Protein AF-A0A7X4E025-F1 (afdb_monomer_lite)

Structure (mmCIF, N/CA/C/O backbone):
data_AF-A0A7X4E025-F1
#
_entry.id   AF-A0A7X4E025-F1
#
loop_
_atom_site.group_PDB
_atom_site.id
_atom_site.type_symbol
_atom_site.label_atom_id
_atom_site.label_alt_id
_atom_site.label_comp_id
_atom_site.label_asym_id
_atom_site.label_entity_id
_atom_site.label_seq_id
_atom_site.pdbx_PDB_ins_code
_atom_site.Cartn_x
_atom_site.Cartn_y
_atom_site.Cartn_z
_atom_site.occupancy
_atom_site.B_iso_or_equiv
_atom_site.auth_seq_id
_atom_site.auth_comp_id
_atom_site.auth_asym_id
_atom_site.auth_atom_id
_atom_site.pdbx_PDB_model_num
ATOM 1 N N . MET A 1 1 ? -17.975 -1.763 2.519 1.00 90.06 1 MET A N 1
ATOM 2 C CA . MET A 1 1 ? -16.558 -2.181 2.513 1.00 90.06 1 MET A CA 1
ATOM 3 C C . MET A 1 1 ? -15.773 -1.124 1.752 1.00 90.06 1 MET A C 1
ATOM 5 O O . MET A 1 1 ? -16.122 -0.891 0.600 1.00 90.06 1 MET A O 1
ATOM 9 N N . PRO A 1 2 ? -14.820 -0.434 2.394 1.00 97.25 2 PRO A N 1
ATOM 10 C CA . PRO A 1 2 ? -14.038 0.631 1.774 1.00 97.25 2 PRO A CA 1
ATOM 11 C C . PRO A 1 2 ? -13.070 0.104 0.711 1.00 97.25 2 PRO A C 1
ATOM 13 O O . PRO A 1 2 ? -12.599 -1.034 0.791 1.00 97.25 2 PRO A O 1
ATOM 16 N N . VAL A 1 3 ? -12.771 0.962 -0.262 1.00 98.06 3 VAL A N 1
ATOM 17 C CA . VAL A 1 3 ? -11.795 0.712 -1.324 1.00 98.06 3 VAL A CA 1
ATOM 18 C C . VAL A 1 3 ? -10.872 1.921 -1.410 1.00 98.06 3 VAL A C 1
ATOM 20 O O . VAL A 1 3 ? -11.350 3.039 -1.584 1.00 98.06 3 VAL A O 1
ATOM 23 N N . GLU A 1 4 ? -9.569 1.691 -1.305 1.00 98.56 4 GLU A N 1
ATOM 24 C CA . GLU A 1 4 ? -8.534 2.689 -1.583 1.00 98.56 4 GLU A CA 1
ATOM 25 C C . GLU A 1 4 ? -7.869 2.325 -2.911 1.00 98.56 4 GLU A C 1
ATOM 27 O O . GLU A 1 4 ? -7.478 1.172 -3.111 1.00 98.56 4 GLU A O 1
ATOM 32 N N . ILE A 1 5 ? -7.769 3.289 -3.830 1.00 98.56 5 ILE A N 1
ATOM 33 C CA . ILE A 1 5 ? -7.308 3.048 -5.203 1.00 98.56 5 ILE A CA 1
ATOM 34 C C . ILE A 1 5 ? -6.093 3.917 -5.507 1.00 98.56 5 ILE A C 1
ATOM 36 O O . ILE A 1 5 ? -6.169 5.140 -5.390 1.00 98.56 5 ILE A O 1
ATOM 40 N N . LYS A 1 6 ? -5.000 3.312 -5.983 1.00 98.44 6 LYS A N 1
ATOM 41 C CA . LYS A 1 6 ? -3.802 4.026 -6.456 1.00 98.44 6 LYS A CA 1
ATOM 42 C C . LYS A 1 6 ? -3.448 3.675 -7.899 1.00 98.44 6 LYS A C 1
ATOM 44 O O . LYS A 1 6 ? -3.804 2.621 -8.414 1.00 98.44 6 LYS A O 1
ATOM 49 N N . ARG A 1 7 ? -2.702 4.570 -8.551 1.00 97.25 7 ARG A N 1
ATOM 50 C CA . ARG A 1 7 ? -1.911 4.232 -9.748 1.00 97.25 7 ARG A CA 1
ATOM 51 C C . ARG A 1 7 ? -0.581 3.622 -9.307 1.00 97.25 7 ARG A C 1
ATOM 53 O O . ARG A 1 7 ? -0.079 3.980 -8.245 1.00 97.25 7 ARG A O 1
ATOM 60 N N . ASP A 1 8 ? 0.015 2.771 -10.130 1.00 96.88 8 ASP A N 1
ATOM 61 C CA . ASP A 1 8 ? 1.311 2.135 -9.854 1.00 96.88 8 ASP A CA 1
ATOM 62 C C . ASP A 1 8 ? 2.480 3.126 -9.689 1.00 96.88 8 ASP A C 1
ATOM 64 O O . ASP A 1 8 ? 3.470 2.804 -9.042 1.00 96.88 8 ASP A O 1
ATOM 68 N N . GLU A 1 9 ? 2.376 4.345 -10.222 1.00 95.75 9 GLU A N 1
ATOM 69 C CA . GLU A 1 9 ? 3.361 5.427 -10.031 1.00 95.75 9 GLU A CA 1
ATOM 70 C C . GLU A 1 9 ? 3.051 6.371 -8.850 1.00 95.75 9 GLU A C 1
ATOM 72 O O . GLU A 1 9 ? 3.753 7.363 -8.652 1.00 95.75 9 GLU A O 1
ATOM 77 N N . HIS A 1 10 ? 1.985 6.124 -8.079 1.00 97.44 10 HIS A N 1
ATOM 78 C CA . HIS A 1 10 ? 1.578 7.033 -7.005 1.00 97.44 10 HIS A CA 1
ATOM 79 C C . HIS A 1 10 ? 2.637 7.087 -5.884 1.00 97.44 10 HIS A C 1
ATOM 81 O O . HIS A 1 10 ? 3.125 6.033 -5.470 1.00 97.44 10 HIS A O 1
ATOM 87 N N . PRO A 1 11 ? 2.971 8.276 -5.336 1.00 96.19 11 PRO A N 1
ATOM 88 C CA . PRO A 1 11 ? 3.996 8.407 -4.296 1.00 96.19 11 PRO A CA 1
ATOM 89 C C . PRO A 1 11 ? 3.717 7.527 -3.071 1.00 96.19 11 PRO A C 1
ATOM 91 O O . PRO A 1 11 ? 4.609 6.813 -2.620 1.00 96.19 11 PRO A O 1
ATOM 94 N N . ASP A 1 12 ? 2.461 7.499 -2.621 1.00 97.81 12 ASP A N 1
ATOM 95 C CA . ASP A 1 12 ? 2.024 6.741 -1.439 1.00 97.81 12 ASP A CA 1
ATOM 96 C C . ASP A 1 12 ? 1.742 5.248 -1.701 1.00 97.81 12 ASP A C 1
ATOM 98 O O . ASP A 1 12 ? 1.102 4.602 -0.875 1.00 97.81 12 ASP A O 1
ATOM 102 N N . LEU A 1 13 ? 2.154 4.678 -2.845 1.00 97.81 13 LEU A N 1
ATOM 103 C CA . LEU A 1 13 ? 1.808 3.298 -3.234 1.00 97.81 13 LEU A CA 1
ATOM 104 C C . LEU A 1 13 ? 2.057 2.270 -2.116 1.00 97.81 13 LEU A C 1
ATOM 106 O O . LEU A 1 13 ? 1.275 1.335 -1.951 1.00 97.81 13 LEU A O 1
ATOM 110 N N . TRP A 1 14 ? 3.142 2.442 -1.366 1.00 97.62 14 TRP A N 1
ATOM 111 C CA . TRP A 1 14 ? 3.582 1.488 -0.348 1.00 97.62 14 TRP A CA 1
ATOM 112 C C . TRP A 1 14 ? 3.001 1.747 1.038 1.00 97.62 14 TRP A C 1
ATOM 114 O O . TRP A 1 14 ? 2.958 0.824 1.844 1.00 97.62 14 TRP A O 1
ATOM 124 N N . THR A 1 15 ? 2.554 2.971 1.323 1.00 97.62 15 THR A N 1
ATOM 125 C CA . THR A 1 15 ? 2.088 3.350 2.667 1.00 97.62 15 THR A CA 1
ATOM 126 C C . THR A 1 15 ? 0.574 3.523 2.744 1.00 97.62 15 THR A C 1
ATOM 128 O O . THR A 1 15 ? 0.001 3.420 3.825 1.00 97.62 15 THR A O 1
ATOM 131 N N . ALA A 1 16 ? -0.112 3.696 1.608 1.00 98.12 16 ALA A N 1
ATOM 132 C CA . ALA A 1 16 ? -1.544 3.988 1.571 1.00 98.12 16 ALA A CA 1
ATOM 133 C C . ALA A 1 16 ? -2.438 2.891 2.174 1.00 98.12 16 ALA A C 1
ATOM 135 O O . ALA A 1 16 ? -3.547 3.200 2.608 1.00 98.12 16 ALA A O 1
ATOM 136 N N . ILE A 1 17 ? -1.979 1.636 2.250 1.00 98.00 17 ILE A N 1
ATOM 137 C CA . ILE A 1 17 ? -2.710 0.593 2.985 1.00 98.00 17 ILE A CA 1
ATOM 138 C C . ILE A 1 17 ? -2.858 0.996 4.458 1.00 98.00 17 ILE A C 1
ATOM 140 O O . ILE A 1 17 ? -3.966 0.955 4.985 1.00 98.00 17 ILE A O 1
ATOM 144 N N . GLU A 1 18 ? -1.777 1.421 5.109 1.00 97.50 18 GLU A N 1
ATOM 145 C CA . GLU A 1 18 ? -1.797 1.788 6.526 1.00 97.50 18 GLU A CA 1
ATOM 146 C C . GLU A 1 18 ? -2.345 3.204 6.722 1.00 97.50 18 GLU A C 1
ATOM 148 O O . GLU A 1 18 ? -3.363 3.408 7.390 1.00 97.50 18 GLU A O 1
ATOM 153 N N . ASP A 1 19 ? -1.719 4.180 6.063 1.00 97.81 19 ASP A N 1
ATOM 154 C CA . ASP A 1 19 ? -1.942 5.609 6.303 1.00 97.81 19 ASP A CA 1
ATOM 155 C C . ASP A 1 19 ? -3.323 6.087 5.829 1.00 97.81 19 ASP A C 1
ATOM 157 O O . ASP A 1 19 ? -3.802 7.153 6.230 1.00 97.81 19 ASP A O 1
ATOM 161 N N . GLN A 1 20 ? -3.957 5.338 4.920 1.00 98.06 20 GLN A N 1
ATOM 162 C CA . GLN A 1 20 ? -5.202 5.741 4.267 1.00 98.06 20 GLN A CA 1
ATOM 163 C C . GLN A 1 20 ? -6.284 4.677 4.449 1.00 98.06 20 GLN A C 1
ATOM 165 O O . GLN A 1 20 ? -7.249 4.933 5.168 1.00 98.06 20 GLN A O 1
ATOM 170 N N . LEU A 1 21 ? -6.128 3.477 3.879 1.00 98.12 21 LEU A N 1
ATOM 171 C CA . LEU A 1 21 ? -7.174 2.452 3.929 1.00 98.12 21 LEU A CA 1
ATOM 172 C C . LEU A 1 21 ? -7.500 2.031 5.367 1.00 98.12 21 LEU A C 1
ATOM 174 O O . LEU A 1 21 ? -8.658 2.116 5.778 1.00 98.12 21 LEU A O 1
ATOM 178 N N . VAL A 1 22 ? -6.499 1.597 6.135 1.00 96.94 22 VAL A N 1
ATOM 179 C CA . VAL A 1 22 ? -6.692 1.113 7.507 1.00 96.94 22 VAL A CA 1
ATOM 180 C C . VAL A 1 22 ? -7.063 2.266 8.433 1.00 96.94 22 VAL A C 1
ATOM 182 O O . VAL A 1 22 ? -8.131 2.236 9.049 1.00 96.94 22 VAL A O 1
ATOM 185 N N . THR A 1 23 ? -6.221 3.301 8.476 1.00 96.81 23 THR A N 1
ATOM 186 C CA . THR A 1 23 ? -6.350 4.395 9.447 1.00 96.81 23 THR A CA 1
ATOM 187 C C . THR A 1 23 ? -7.603 5.245 9.238 1.00 96.81 23 THR A C 1
ATOM 189 O O . THR A 1 23 ? -8.202 5.683 10.217 1.00 96.81 23 THR A O 1
ATOM 192 N N . LYS A 1 24 ? -8.027 5.494 7.990 1.00 96.56 24 LYS A N 1
ATOM 193 C CA . LYS A 1 24 ? -9.137 6.425 7.710 1.00 96.56 24 LYS A CA 1
ATOM 194 C C . LYS A 1 24 ? -10.474 5.739 7.463 1.00 96.56 24 LYS A C 1
ATOM 196 O O . LYS A 1 24 ? -11.504 6.361 7.709 1.00 96.56 24 LYS A O 1
ATOM 201 N N . TYR A 1 25 ? -10.477 4.497 6.971 1.00 94.31 25 TYR A N 1
ATOM 202 C CA . TYR A 1 25 ?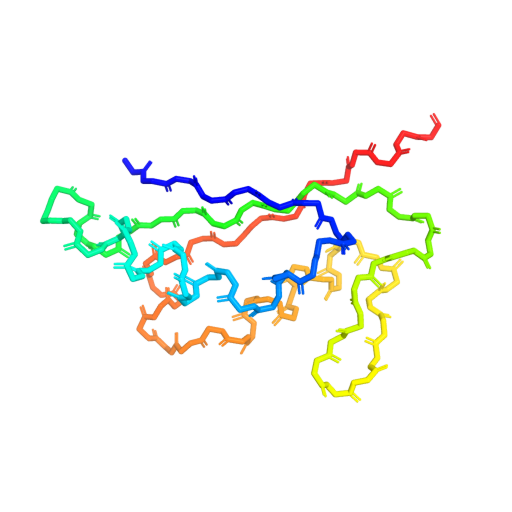 -11.709 3.860 6.495 1.00 94.31 25 TYR A CA 1
ATOM 203 C C . TYR A 1 25 ? -12.003 2.499 7.130 1.00 94.31 25 TYR A C 1
ATOM 205 O O . TYR A 1 25 ? -13.148 2.235 7.490 1.00 94.31 25 TYR A O 1
ATOM 213 N N . ALA A 1 26 ? -11.011 1.620 7.289 1.00 94.12 26 ALA A N 1
ATOM 214 C CA . ALA A 1 26 ? -11.247 0.281 7.836 1.00 94.12 26 ALA A CA 1
ATOM 215 C C . ALA A 1 26 ? -11.530 0.296 9.350 1.00 94.12 26 ALA A C 1
ATOM 217 O O . ALA A 1 26 ? -12.147 -0.641 9.861 1.00 94.12 26 ALA A O 1
ATOM 218 N N . ILE A 1 27 ? -11.111 1.357 10.051 1.00 93.44 27 ILE A N 1
ATOM 219 C CA . ILE A 1 27 ? -11.400 1.584 11.475 1.00 93.44 27 ILE A CA 1
ATOM 220 C C . ILE A 1 27 ? -12.892 1.815 11.764 1.00 93.44 27 ILE A C 1
ATOM 222 O O . ILE A 1 27 ? -13.328 1.636 12.901 1.00 93.44 27 ILE A O 1
ATOM 226 N N . ASP A 1 28 ? -13.687 2.177 10.751 1.00 94.00 28 ASP A N 1
ATOM 227 C CA . ASP A 1 28 ? -15.127 2.347 10.912 1.00 94.00 28 ASP A CA 1
ATOM 228 C C . ASP A 1 28 ? -15.771 1.034 11.423 1.00 94.00 28 ASP A C 1
ATOM 230 O O . ASP A 1 28 ? -15.552 -0.037 10.835 1.00 94.00 28 ASP A O 1
ATOM 234 N N . PRO A 1 29 ? -16.587 1.070 12.496 1.00 94.31 29 PRO A N 1
ATOM 235 C CA . PRO A 1 29 ? -17.234 -0.123 13.040 1.00 94.31 29 PRO A CA 1
ATOM 236 C C . PRO A 1 29 ? -18.049 -0.927 12.015 1.00 94.31 29 PRO A C 1
ATOM 238 O O . PRO A 1 29 ? -18.118 -2.156 12.112 1.00 94.31 29 PRO A O 1
ATOM 241 N N . ALA A 1 30 ? -18.643 -0.272 11.014 1.00 95.81 30 ALA A N 1
ATOM 242 C CA . ALA A 1 30 ? -19.377 -0.927 9.935 1.00 95.81 30 ALA A CA 1
ATOM 243 C C . ALA A 1 30 ? -18.448 -1.648 8.945 1.00 95.81 30 ALA A C 1
ATOM 245 O O . ALA A 1 30 ? -18.845 -2.653 8.351 1.00 95.81 30 ALA A O 1
ATOM 246 N N . ALA A 1 31 ? -17.206 -1.183 8.782 1.00 96.00 31 ALA A N 1
ATOM 247 C CA . ALA A 1 31 ? -16.191 -1.851 7.970 1.00 96.00 31 ALA A CA 1
ATOM 248 C C . ALA A 1 31 ? -15.579 -3.068 8.682 1.00 96.00 31 ALA A C 1
ATOM 250 O O . ALA A 1 31 ? -15.120 -3.995 8.013 1.00 96.00 31 ALA A O 1
ATOM 251 N N . ARG A 1 32 ? -15.595 -3.107 10.025 1.00 95.19 32 ARG A N 1
ATOM 252 C CA . ARG A 1 32 ? -15.044 -4.209 10.845 1.00 95.19 32 ARG A CA 1
ATOM 253 C C . ARG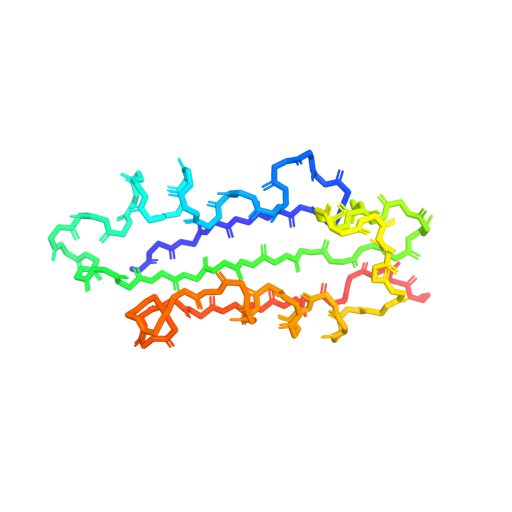 A 1 32 ? -13.591 -4.559 10.475 1.00 95.19 32 ARG A C 1
ATOM 255 O O . ARG A 1 32 ? -13.218 -5.737 10.457 1.0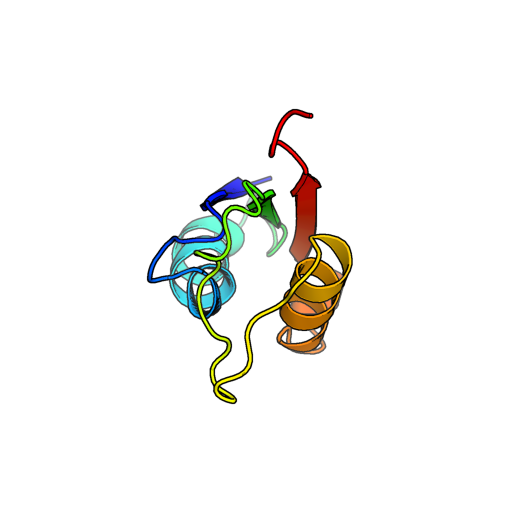0 95.19 32 ARG A O 1
ATOM 262 N N . GLY A 1 33 ? -12.790 -3.554 10.121 1.00 95.25 33 GLY A N 1
ATOM 263 C CA . GLY A 1 33 ? -11.405 -3.721 9.676 1.00 95.25 33 GLY A CA 1
ATOM 264 C C . GLY A 1 33 ? -11.232 -4.220 8.238 1.00 95.25 33 GLY A C 1
ATOM 265 O O . GLY A 1 33 ? -10.096 -4.369 7.802 1.00 95.25 33 GLY A O 1
ATOM 266 N N . HIS A 1 34 ? -12.309 -4.500 7.496 1.00 98.25 34 HIS A N 1
ATOM 267 C CA . HIS A 1 34 ? -12.218 -4.976 6.115 1.00 98.25 34 HIS A CA 1
ATOM 268 C C . HIS A 1 34 ? -12.014 -3.832 5.122 1.00 98.25 34 HIS A C 1
ATOM 270 O O . HIS A 1 34 ? -12.595 -2.759 5.273 1.00 98.25 34 HIS A O 1
ATOM 276 N N . GLY A 1 35 ? -11.264 -4.098 4.055 1.00 98.19 35 GLY A N 1
ATOM 277 C CA . GLY A 1 35 ? -11.040 -3.142 2.975 1.00 98.19 35 GLY A CA 1
ATOM 278 C C . GLY A 1 35 ? -10.378 -3.774 1.755 1.00 98.19 35 GLY A C 1
ATOM 279 O O . GLY A 1 35 ? -9.829 -4.875 1.833 1.00 98.19 35 GLY A O 1
ATOM 280 N N . ILE A 1 36 ? -10.438 -3.069 0.627 1.00 98.56 36 ILE A N 1
ATOM 281 C CA . ILE A 1 36 ? -9.731 -3.440 -0.601 1.00 98.56 36 ILE A CA 1
ATOM 282 C C . ILE A 1 36 ? -8.704 -2.359 -0.921 1.00 98.56 36 ILE A C 1
ATOM 284 O O . ILE A 1 36 ? -9.050 -1.183 -1.018 1.00 98.56 36 ILE A O 1
ATOM 288 N N . TYR A 1 37 ? -7.457 -2.770 -1.121 1.00 98.75 37 TYR A N 1
ATOM 289 C CA . TYR A 1 37 ? -6.437 -1.941 -1.741 1.00 98.75 37 TYR A CA 1
ATOM 290 C C . TYR A 1 37 ? -6.299 -2.333 -3.208 1.00 98.75 37 TYR A C 1
ATOM 292 O O . TYR A 1 37 ? -5.882 -3.449 -3.524 1.00 98.75 37 TYR A O 1
ATOM 300 N N . LEU A 1 38 ? -6.692 -1.427 -4.097 1.00 98.75 38 LEU A N 1
ATOM 301 C CA . LEU A 1 38 ? -6.670 -1.630 -5.539 1.00 98.75 38 LEU A CA 1
ATOM 302 C C . LEU A 1 38 ? -5.568 -0.775 -6.159 1.00 98.75 38 LEU A C 1
ATOM 304 O O . LEU A 1 38 ? -5.527 0.440 -5.968 1.00 98.75 38 LEU A O 1
ATOM 308 N N . VAL A 1 39 ? -4.713 -1.387 -6.968 1.00 98.56 39 VAL A N 1
ATOM 309 C CA . VAL A 1 39 ? -3.748 -0.651 -7.785 1.00 98.56 39 VAL A CA 1
ATOM 310 C C . VAL A 1 39 ? -4.077 -0.834 -9.257 1.00 98.56 39 VAL A C 1
ATOM 312 O O . VAL A 1 39 ? -4.223 -1.952 -9.742 1.00 98.56 39 VAL A O 1
ATOM 315 N N . LEU A 1 40 ? -4.163 0.281 -9.973 1.00 97.94 40 LEU A N 1
ATOM 316 C CA . LEU A 1 40 ? -4.229 0.310 -11.427 1.00 97.94 40 LEU A CA 1
ATOM 317 C C . LEU A 1 40 ? -2.804 0.361 -11.977 1.00 97.94 40 LEU A C 1
ATOM 319 O O . LEU A 1 40 ? -2.086 1.345 -11.774 1.00 97.94 40 LEU A O 1
ATOM 323 N N . TRP A 1 41 ? -2.398 -0.710 -12.650 1.00 97.62 41 TRP A N 1
ATOM 324 C CA . TRP A 1 41 ? -1.068 -0.859 -13.220 1.00 97.62 41 TRP A CA 1
ATOM 325 C C . TRP A 1 41 ? -1.016 -0.344 -14.655 1.00 97.62 41 TRP A C 1
ATOM 327 O O . TRP A 1 41 ? -1.693 -0.875 -15.534 1.00 97.62 41 TRP A O 1
ATOM 337 N N . PHE A 1 42 ? -0.175 0.663 -14.908 1.00 94.50 42 PHE A N 1
ATOM 338 C CA . PHE A 1 42 ? 0.041 1.211 -16.249 1.00 94.50 42 PHE A CA 1
ATOM 339 C C . PHE A 1 42 ? 1.342 0.723 -16.895 1.00 94.50 42 PHE A C 1
ATOM 341 O O . PHE A 1 42 ? 1.480 0.823 -18.112 1.00 94.50 42 PHE A O 1
ATOM 348 N N . GLY A 1 43 ? 2.308 0.206 -16.125 1.00 79.50 43 GLY A N 1
ATOM 349 C CA . GLY A 1 43 ? 3.425 -0.582 -16.665 1.00 79.50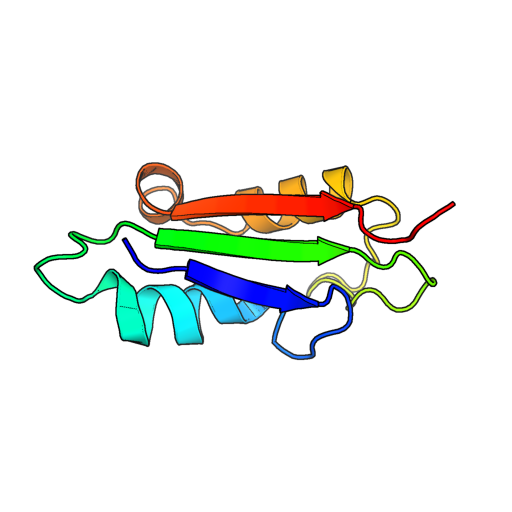 43 GLY A CA 1
ATOM 350 C C . GLY A 1 43 ? 4.443 0.177 -17.522 1.00 79.50 43 GLY A C 1
ATOM 351 O O . GLY A 1 43 ? 5.256 -0.436 -18.207 1.00 79.50 43 GLY A O 1
ATOM 352 N N . ARG A 1 44 ? 4.462 1.515 -17.482 1.00 80.81 44 ARG A N 1
ATOM 353 C CA . ARG A 1 44 ? 5.318 2.360 -18.348 1.00 80.81 44 ARG A CA 1
ATOM 354 C C . ARG A 1 44 ? 6.740 2.568 -17.813 1.00 80.81 44 ARG A C 1
ATOM 356 O O . ARG A 1 44 ? 7.337 3.619 -18.034 1.00 80.81 44 ARG A O 1
ATOM 363 N N . GLY A 1 45 ? 7.256 1.619 -17.031 1.00 78.94 45 GLY A N 1
ATOM 364 C CA . GLY A 1 45 ? 8.541 1.761 -16.335 1.00 78.94 45 GLY A CA 1
ATOM 365 C C . GLY A 1 45 ? 8.555 2.887 -15.291 1.00 78.94 45 GLY A C 1
ATOM 366 O O . GLY A 1 45 ? 9.623 3.388 -14.944 1.00 78.94 45 GLY A O 1
ATOM 367 N N . LYS A 1 46 ? 7.381 3.306 -14.804 1.00 86.56 46 LYS A N 1
ATOM 368 C CA . LYS A 1 46 ? 7.208 4.394 -13.827 1.00 86.56 46 LYS A CA 1
ATOM 369 C C . LYS A 1 46 ? 6.683 3.936 -12.472 1.00 86.56 46 LYS A C 1
ATOM 371 O O . LYS A 1 46 ? 6.570 4.763 -11.576 1.00 86.56 46 LYS A O 1
ATOM 376 N N . THR A 1 47 ? 6.425 2.640 -12.308 1.00 93.81 47 THR A N 1
ATOM 377 C CA . THR A 1 47 ? 6.000 2.062 -11.035 1.00 93.81 47 THR A CA 1
ATOM 378 C C . THR A 1 47 ? 6.914 2.526 -9.904 1.00 93.81 47 THR A C 1
ATOM 380 O O . THR A 1 47 ? 8.145 2.579 -10.060 1.00 93.81 47 THR A O 1
ATOM 383 N N . GLN A 1 48 ? 6.311 2.889 -8.777 1.00 94.81 48 GLN A N 1
ATOM 384 C CA . GLN A 1 48 ? 7.044 3.357 -7.615 1.00 94.81 48 GLN A CA 1
ATOM 385 C C . GLN A 1 48 ? 8.026 2.272 -7.151 1.00 94.81 48 GLN A C 1
ATOM 387 O O . GLN A 1 48 ? 7.691 1.086 -7.119 1.00 94.81 48 GLN A O 1
ATOM 392 N N . ARG A 1 49 ? 9.259 2.668 -6.816 1.00 93.31 49 ARG A N 1
ATOM 393 C CA . ARG A 1 49 ? 10.245 1.725 -6.262 1.00 93.31 49 ARG A CA 1
ATOM 394 C C . ARG A 1 49 ? 9.780 1.270 -4.887 1.00 93.31 49 ARG A C 1
ATOM 396 O O . ARG A 1 49 ? 9.283 2.102 -4.131 1.00 93.31 49 ARG A O 1
ATOM 403 N N . SER A 1 50 ? 9.926 -0.010 -4.568 1.00 91.06 50 SER A N 1
ATOM 404 C CA . SER A 1 50 ? 9.684 -0.505 -3.218 1.00 91.06 50 SER A CA 1
ATOM 405 C C . SER A 1 50 ? 10.670 0.099 -2.218 1.00 91.06 50 SER A C 1
ATOM 407 O O . SER A 1 50 ? 11.708 0.635 -2.617 1.00 91.06 50 SER A O 1
ATOM 409 N N . PRO A 1 51 ? 10.361 0.032 -0.911 1.00 89.69 51 PRO A N 1
ATOM 410 C CA . PRO A 1 51 ? 11.253 0.530 0.137 1.00 89.69 51 PRO A CA 1
ATOM 411 C C . PRO A 1 51 ? 12.662 -0.089 0.122 1.00 89.69 51 PRO A C 1
ATOM 413 O O . PRO A 1 51 ? 13.606 0.539 0.587 1.00 89.69 51 PRO A O 1
ATOM 416 N N . ASP A 1 52 ? 12.817 -1.289 -0.444 1.00 90.12 52 ASP A N 1
ATOM 417 C CA . ASP A 1 52 ? 14.102 -1.972 -0.668 1.00 90.12 52 ASP A CA 1
ATOM 418 C C . ASP A 1 52 ? 14.867 -1.478 -1.919 1.00 90.12 52 ASP A C 1
ATOM 420 O O . ASP A 1 52 ? 15.979 -1.924 -2.193 1.00 90.12 52 ASP A O 1
ATOM 424 N N . GLY A 1 53 ? 14.296 -0.535 -2.674 1.00 89.56 53 GLY A N 1
ATOM 425 C CA . GLY A 1 53 ? 14.899 0.095 -3.848 1.00 89.56 53 GLY A CA 1
ATOM 426 C C . GLY A 1 53 ? 14.605 -0.590 -5.184 1.00 89.56 53 GLY A C 1
ATOM 427 O O . GLY A 1 53 ? 14.921 -0.011 -6.231 1.00 89.56 53 GLY A O 1
ATOM 428 N N . GLU A 1 54 ? 13.977 -1.766 -5.188 1.00 89.56 54 GLU A N 1
ATOM 429 C CA . GLU A 1 54 ? 13.637 -2.478 -6.420 1.00 89.56 54 GLU A CA 1
ATOM 430 C C . GLU A 1 54 ? 12.357 -1.943 -7.068 1.00 89.56 54 GLU A C 1
ATOM 432 O O . GLU A 1 54 ? 11.510 -1.316 -6.438 1.00 89.56 54 GLU A O 1
ATOM 437 N N . ARG A 1 55 ? 12.202 -2.166 -8.374 1.00 90.69 55 ARG A N 1
ATOM 438 C CA . ARG A 1 55 ? 10.974 -1.811 -9.090 1.00 90.69 55 ARG A CA 1
ATOM 439 C C . ARG A 1 55 ? 10.269 -3.091 -9.527 1.00 90.69 55 ARG A C 1
ATOM 441 O O . ARG A 1 55 ? 10.865 -3.853 -10.290 1.00 90.69 55 ARG A O 1
ATOM 448 N N . PRO A 1 56 ? 9.008 -3.315 -9.117 1.00 93.44 56 PRO A N 1
ATOM 449 C CA . PRO A 1 56 ? 8.209 -4.387 -9.690 1.00 93.44 56 PRO A CA 1
ATOM 450 C C . PRO A 1 56 ? 8.142 -4.212 -11.208 1.00 93.44 56 PRO A C 1
ATOM 452 O O . PRO A 1 56 ? 7.890 -3.111 -11.694 1.00 93.44 56 PRO A O 1
ATOM 455 N N . ALA A 1 57 ? 8.409 -5.279 -11.958 1.00 91.62 57 ALA A N 1
ATOM 456 C CA . ALA A 1 57 ? 8.409 -5.247 -13.423 1.00 91.62 57 ALA A CA 1
ATOM 457 C C . ALA A 1 57 ? 7.075 -5.707 -14.034 1.00 91.62 57 ALA A C 1
ATOM 459 O O . ALA A 1 57 ? 6.858 -5.544 -15.233 1.00 91.62 57 ALA A O 1
ATOM 460 N N . LYS A 1 58 ? 6.205 -6.314 -13.220 1.00 94.81 58 LYS A N 1
ATOM 461 C CA . LYS A 1 58 ? 4.931 -6.914 -13.622 1.00 94.81 58 LYS A CA 1
ATOM 462 C C . LYS A 1 58 ? 3.857 -6.644 -12.560 1.00 94.81 58 LYS A C 1
ATOM 464 O O . LYS A 1 58 ? 4.225 -6.542 -11.384 1.00 94.81 58 LYS A O 1
ATOM 469 N N . PRO A 1 59 ? 2.570 -6.567 -12.942 1.00 96.88 59 PRO A N 1
ATOM 470 C CA . PRO A 1 59 ? 1.477 -6.327 -12.002 1.00 96.88 59 PRO A CA 1
ATOM 471 C C . PRO A 1 59 ? 1.409 -7.391 -10.900 1.00 96.88 59 PRO A C 1
ATOM 473 O O . PRO A 1 59 ? 1.257 -7.036 -9.733 1.00 96.88 59 PRO A O 1
ATOM 476 N N . GLU A 1 60 ? 1.633 -8.668 -11.224 1.00 97.31 60 GLU A N 1
ATOM 477 C CA . GLU A 1 60 ? 1.612 -9.765 -10.244 1.00 97.31 60 GLU A CA 1
ATOM 478 C C . GLU A 1 60 ? 2.729 -9.607 -9.207 1.00 97.31 60 GLU A C 1
ATOM 480 O O . GLU A 1 60 ? 2.512 -9.774 -8.012 1.00 97.31 60 GLU A O 1
ATOM 485 N N . ALA A 1 61 ? 3.919 -9.186 -9.650 1.00 96.12 61 ALA A N 1
ATOM 486 C CA . ALA A 1 61 ? 5.045 -8.944 -8.753 1.00 96.12 61 ALA A CA 1
ATOM 487 C C . ALA A 1 61 ? 4.790 -7.764 -7.797 1.00 96.12 61 ALA A C 1
ATOM 489 O O . ALA A 1 61 ? 5.284 -7.769 -6.668 1.00 96.12 61 ALA A O 1
ATOM 490 N N . LEU A 1 62 ? 4.044 -6.742 -8.234 1.00 97.38 62 LEU A N 1
ATOM 491 C CA . LEU A 1 62 ? 3.614 -5.660 -7.348 1.00 97.38 62 LEU A CA 1
ATOM 492 C C . LEU A 1 62 ? 2.557 -6.153 -6.356 1.00 97.38 62 LEU A C 1
ATOM 494 O O . LEU A 1 62 ? 2.650 -5.831 -5.172 1.00 97.38 62 LEU A O 1
ATOM 498 N N . GLU A 1 63 ? 1.585 -6.939 -6.820 1.00 98.44 63 GLU A N 1
ATOM 499 C CA . GLU A 1 63 ? 0.543 -7.500 -5.961 1.00 98.44 63 GLU A CA 1
ATOM 500 C C . GLU A 1 63 ? 1.147 -8.344 -4.839 1.00 98.44 63 GLU A C 1
ATOM 502 O O . GLU A 1 63 ? 0.842 -8.114 -3.667 1.00 98.44 63 GLU A O 1
ATOM 507 N N . ASP A 1 64 ? 2.055 -9.257 -5.183 1.00 97.31 64 ASP A N 1
ATOM 508 C CA . ASP A 1 64 ? 2.736 -10.111 -4.217 1.00 97.31 64 ASP A CA 1
ATOM 509 C C . ASP A 1 64 ? 3.471 -9.276 -3.174 1.00 97.31 64 ASP A C 1
ATOM 511 O O . ASP A 1 64 ? 3.302 -9.503 -1.977 1.00 97.31 64 ASP A O 1
ATOM 515 N N . ARG A 1 65 ? 4.246 -8.268 -3.584 1.00 96.75 65 ARG A N 1
ATOM 516 C CA . ARG A 1 65 ? 4.974 -7.414 -2.632 1.00 96.75 65 ARG A CA 1
ATOM 517 C C . ARG A 1 65 ? 4.039 -6.656 -1.696 1.00 96.75 65 ARG A C 1
ATOM 519 O O . ARG A 1 65 ? 4.293 -6.614 -0.495 1.00 96.75 65 ARG A O 1
ATOM 526 N N . LEU A 1 66 ? 2.949 -6.096 -2.217 1.00 97.88 66 LEU A N 1
ATOM 527 C CA . LEU A 1 66 ? 1.949 -5.405 -1.400 1.00 97.88 66 LEU A CA 1
ATOM 528 C C . LEU A 1 66 ? 1.264 -6.359 -0.412 1.00 97.88 66 LEU A C 1
ATOM 530 O O . LEU A 1 66 ? 1.030 -5.978 0.732 1.00 97.88 66 LEU A O 1
ATOM 534 N N . ARG A 1 67 ? 0.990 -7.608 -0.811 1.00 98.00 67 ARG A N 1
ATOM 535 C CA . ARG A 1 67 ? 0.461 -8.647 0.089 1.00 98.00 67 ARG A CA 1
ATOM 536 C C . ARG A 1 67 ? 1.467 -9.034 1.175 1.00 98.00 67 ARG A C 1
ATOM 538 O O . ARG A 1 67 ? 1.070 -9.169 2.327 1.00 98.00 67 ARG A O 1
ATOM 545 N N . HIS A 1 68 ? 2.747 -9.182 0.833 1.00 95.94 68 HIS A N 1
ATOM 546 C CA . HIS A 1 68 ? 3.809 -9.523 1.790 1.00 95.94 68 HIS A CA 1
ATOM 547 C C . HIS A 1 68 ? 4.113 -8.393 2.784 1.00 95.94 68 HIS A C 1
ATOM 549 O O . HIS A 1 68 ? 4.618 -8.664 3.869 1.00 95.94 68 HIS A O 1
ATOM 555 N N . ALA A 1 69 ? 3.794 -7.142 2.442 1.00 94.56 69 ALA A N 1
ATOM 556 C CA . ALA A 1 69 ? 3.931 -6.004 3.347 1.00 94.56 69 ALA A CA 1
ATOM 557 C C . ALA A 1 69 ? 2.840 -5.953 4.436 1.00 94.56 69 ALA A C 1
ATOM 559 O O . ALA A 1 69 ? 2.977 -5.204 5.403 1.00 94.56 69 ALA A O 1
ATOM 560 N N . LEU A 1 70 ? 1.760 -6.733 4.301 1.00 96.81 70 LEU A N 1
ATOM 561 C CA . LEU A 1 70 ? 0.700 -6.794 5.304 1.00 96.81 70 LEU A CA 1
ATOM 562 C C . LEU A 1 70 ? 1.169 -7.539 6.557 1.00 96.81 70 LEU A C 1
ATOM 564 O O . LEU A 1 70 ? 1.745 -8.624 6.485 1.00 96.81 70 LEU A O 1
ATOM 568 N N . SER A 1 71 ? 0.799 -7.026 7.727 1.00 96.19 71 SER A N 1
ATOM 569 C CA . SER A 1 71 ? 0.840 -7.815 8.958 1.00 96.19 71 SER A CA 1
ATOM 570 C C . SER A 1 71 ? -0.131 -9.001 8.886 1.00 96.19 71 SER A C 1
ATOM 572 O O . SER A 1 71 ? -1.145 -8.970 8.181 1.00 96.19 71 SER A O 1
ATOM 574 N N . SER A 1 72 ? 0.103 -10.028 9.706 1.00 96.56 72 SER A N 1
ATOM 575 C CA . SER A 1 72 ? -0.773 -11.207 9.798 1.00 96.56 72 SER A CA 1
ATOM 576 C C . SER A 1 72 ? -2.239 -10.871 10.102 1.00 96.56 72 SER A C 1
ATOM 578 O O . SER A 1 72 ? -3.134 -11.630 9.731 1.00 96.56 72 SER A O 1
ATOM 580 N N . GLN A 1 73 ? -2.505 -9.757 10.792 1.00 94.56 73 GLN A N 1
ATOM 581 C CA . GLN A 1 73 ? -3.866 -9.301 11.070 1.00 94.56 73 GLN A CA 1
ATOM 582 C C . GLN A 1 73 ? -4.491 -8.637 9.841 1.00 94.56 73 GLN A C 1
ATOM 584 O O . GLN A 1 73 ? -5.625 -8.966 9.485 1.00 94.56 73 GLN A O 1
ATOM 589 N N . GLN A 1 74 ? -3.751 -7.750 9.173 1.00 96.94 74 GLN A N 1
ATOM 590 C CA . GLN A 1 74 ? -4.216 -7.085 7.958 1.00 96.94 74 GLN A CA 1
ATOM 591 C C . GLN A 1 74 ? -4.469 -8.093 6.840 1.00 96.94 74 GLN A C 1
ATOM 593 O O . GLN A 1 74 ? -5.514 -8.023 6.206 1.00 96.94 74 GLN A O 1
ATOM 598 N N . ALA A 1 75 ? -3.610 -9.098 6.660 1.00 97.38 75 ALA A N 1
ATOM 599 C CA . ALA A 1 75 ? -3.774 -10.132 5.635 1.00 97.38 75 ALA A CA 1
ATOM 600 C C . ALA A 1 75 ? -5.093 -10.928 5.749 1.00 97.38 75 ALA A C 1
ATOM 602 O O . ALA A 1 75 ? -5.566 -11.495 4.769 1.00 97.38 75 ALA A O 1
ATOM 603 N N . ARG A 1 76 ? -5.727 -10.959 6.932 1.00 97.62 76 ARG A N 1
ATOM 604 C CA . ARG A 1 76 ? -7.037 -11.607 7.144 1.00 97.62 76 ARG A CA 1
ATOM 605 C C . ARG A 1 76 ? -8.229 -10.725 6.765 1.00 97.62 76 ARG A C 1
ATOM 607 O O . ARG A 1 76 ? -9.358 -11.215 6.742 1.00 97.62 76 ARG A O 1
ATOM 614 N N . LYS A 1 77 ? -8.016 -9.421 6.578 1.00 97.62 77 LYS A N 1
ATOM 615 C CA . LYS A 1 77 ? -9.081 -8.407 6.495 1.00 97.62 77 LYS A CA 1
ATOM 616 C C . LYS A 1 77 ? -8.975 -7.506 5.269 1.00 97.62 77 LYS A C 1
ATOM 618 O O . LYS A 1 77 ? -10.003 -7.090 4.738 1.00 97.62 77 LYS A O 1
ATOM 623 N N . ILE A 1 78 ? -7.757 -7.246 4.816 1.00 98.44 78 ILE A N 1
ATOM 624 C CA . ILE A 1 78 ? -7.437 -6.408 3.672 1.00 98.44 78 ILE A CA 1
ATOM 625 C C . ILE A 1 78 ? -7.148 -7.301 2.473 1.00 98.44 78 ILE A C 1
ATOM 627 O O . ILE A 1 78 ? -6.258 -8.149 2.508 1.00 98.44 78 ILE A O 1
ATOM 631 N N . SER A 1 79 ? -7.910 -7.097 1.403 1.00 98.38 79 SER A N 1
ATOM 632 C CA . SER A 1 79 ? -7.627 -7.706 0.105 1.00 98.38 79 SER A CA 1
ATOM 633 C C . SER A 1 79 ? -6.819 -6.735 -0.740 1.00 98.38 79 SER A C 1
ATOM 635 O O . SER A 1 79 ? -7.205 -5.580 -0.887 1.00 98.38 79 SER A O 1
ATOM 637 N N . VAL A 1 80 ? -5.714 -7.201 -1.311 1.00 98.69 80 VAL A N 1
ATOM 638 C CA . VAL A 1 80 ? -4.931 -6.446 -2.296 1.00 98.69 80 VAL A CA 1
ATOM 639 C C . VAL A 1 80 ? -5.275 -6.975 -3.683 1.00 98.69 80 VAL A C 1
ATOM 641 O O . VAL A 1 80 ? -5.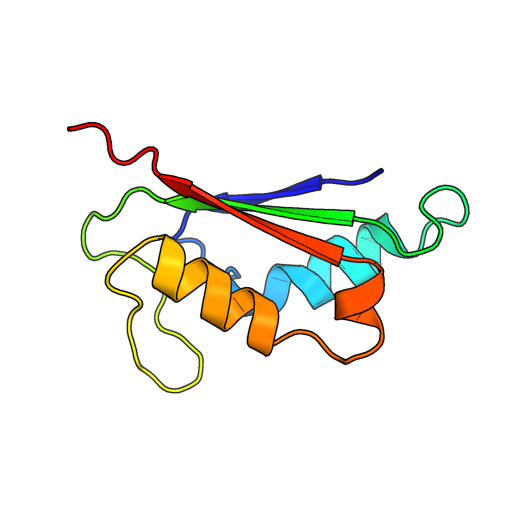435 -8.184 -3.843 1.00 98.69 80 VAL A O 1
ATOM 644 N N . CYS A 1 81 ? -5.414 -6.096 -4.668 1.00 98.12 81 CYS A N 1
ATOM 645 C CA . CYS A 1 81 ? -5.586 -6.468 -6.068 1.00 98.12 81 CYS A CA 1
ATOM 646 C C . CYS A 1 81 ? -4.838 -5.472 -6.955 1.00 98.12 81 CYS A C 1
ATOM 648 O O . CYS A 1 81 ? -4.971 -4.260 -6.776 1.00 98.12 81 CYS A O 1
ATOM 650 N N . VAL A 1 82 ? -4.064 -5.973 -7.912 1.00 98.38 82 VAL A N 1
ATOM 651 C CA . VAL A 1 82 ? -3.431 -5.159 -8.951 1.00 98.38 82 VAL A CA 1
ATOM 652 C C . VAL A 1 82 ? -4.065 -5.512 -10.289 1.00 98.38 82 VAL A C 1
ATOM 654 O O . VAL A 1 82 ? -4.002 -6.650 -10.741 1.00 98.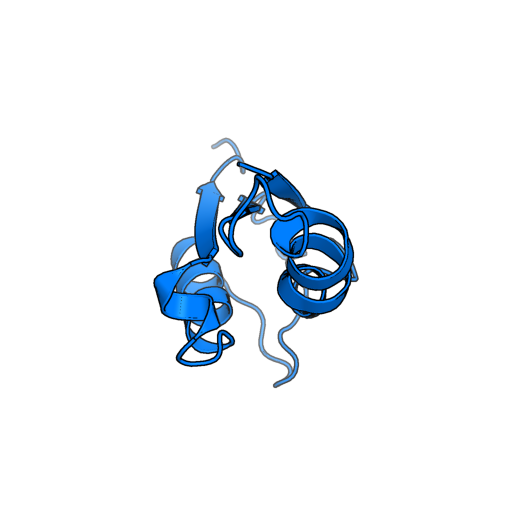38 82 VAL A O 1
ATOM 657 N N . VAL A 1 83 ? -4.686 -4.527 -10.934 1.00 98.00 83 VAL A N 1
ATOM 658 C CA . VAL A 1 83 ? -5.333 -4.703 -12.238 1.00 98.00 83 VAL A CA 1
ATOM 659 C C . VAL A 1 83 ? -4.446 -4.091 -13.309 1.00 98.00 83 VAL A C 1
ATOM 661 O O . VAL A 1 83 ? -4.176 -2.888 -13.286 1.00 98.00 83 VAL A O 1
ATOM 664 N N . ASP A 1 84 ? -4.009 -4.918 -14.258 1.00 96.81 84 ASP A N 1
ATOM 665 C CA . ASP A 1 84 ? -3.298 -4.451 -15.444 1.00 96.81 84 ASP A CA 1
ATOM 666 C C . ASP A 1 84 ? -4.251 -3.683 -16.364 1.00 96.81 84 ASP A C 1
ATOM 668 O O . ASP A 1 84 ? -5.168 -4.246 -16.963 1.00 96.81 84 ASP A O 1
ATOM 672 N N . VAL A 1 85 ? -4.028 -2.374 -16.458 1.00 96.38 85 VAL A N 1
ATOM 673 C CA . VAL A 1 85 ? -4.741 -1.457 -17.354 1.00 96.38 85 VAL A CA 1
ATOM 674 C C . VAL A 1 85 ? -3.783 -0.796 -18.341 1.00 96.38 85 VAL A C 1
ATOM 676 O O . VAL A 1 85 ? -4.111 0.233 -18.932 1.00 96.38 85 VAL A O 1
ATOM 679 N N . SER A 1 86 ? -2.585 -1.362 -18.520 1.00 92.56 86 SER A N 1
ATOM 680 C CA . SER A 1 86 ? -1.541 -0.775 -19.361 1.00 92.56 86 SER A CA 1
ATOM 681 C C . SER A 1 86 ? -1.966 -0.620 -20.820 1.00 92.56 86 SER A C 1
ATOM 683 O O . SER A 1 86 ? -1.453 0.285 -21.475 1.00 92.56 86 SER A O 1
ATOM 685 N N . GLY A 1 87 ? -2.952 -1.408 -21.270 1.00 78.25 87 GLY A N 1
ATOM 686 C CA . GLY A 1 87 ? -3.499 -1.369 -22.622 1.00 78.25 87 GLY A CA 1
ATOM 687 C C . GLY A 1 87 ? -2.423 -1.760 -23.627 1.00 78.25 87 GLY A C 1
ATOM 688 O O . GLY A 1 87 ? -1.541 -0.965 -23.939 1.00 78.25 87 GLY A O 1
ATOM 689 N N . ARG A 1 88 ? -2.469 -2.999 -24.117 1.00 59.19 88 ARG A N 1
ATOM 690 C CA . ARG A 1 88 ? -1.693 -3.336 -25.313 1.00 59.19 88 ARG A CA 1
ATOM 691 C C . ARG A 1 88 ? -2.187 -2.533 -26.508 1.00 59.19 88 ARG A C 1
ATOM 693 O O . ARG A 1 88 ? -3.423 -2.371 -26.614 1.00 59.19 88 ARG A O 1
#

pLDDT: mean 94.87, std 5.78, range [59.19, 98.75]

Secondary structure (DSSP, 8-state):
--EEEEETT-TTTTTHIIIIIIIIIITSTTTTT-EEEEEEE--SS-PPPPTTS----SHHHHHHHHHHTS-TTGGGTEEEEEEE----

Foldseek 3Di:
DEEDEEEQLDPCLQPCVPPPVQPPPCPPVVNVNAYEYEYEYQQPVRGDAPPVRHGDNDQVSSQVVSLVSDDPVNNVHYHYYYDYPNPD

Radius of gyration: 12.75 Å; chains: 1; bounding box: 34×20×38 Å

Sequence (88 aa):
MPVEIKRDEHPDLWTAIEDQLVTKYAIDPAARGHGIYLVLWFGRGKTQRSPDGERPAKPEALEDRLRHALSSQQARKISVCVVDVSGR